Protein AF-A0A0Q7SB87-F1 (afdb_monomer_lite)

Foldseek 3Di:
DVVVVVVVVVVVVVVVVVVVVVVVVVCVVVVNDDQPPVSVVVVVCVVVVVVVVVVVVVVVVVVCVVVCPVVPPPCVVVPPPDPPDD

Structure (mmCIF, N/CA/C/O backbone):
data_AF-A0A0Q7SB87-F1
#
_entry.id   AF-A0A0Q7SB87-F1
#
loop_
_atom_site.group_PDB
_atom_site.id
_atom_site.type_symbol
_atom_site.label_atom_id
_atom_site.label_alt_id
_atom_site.label_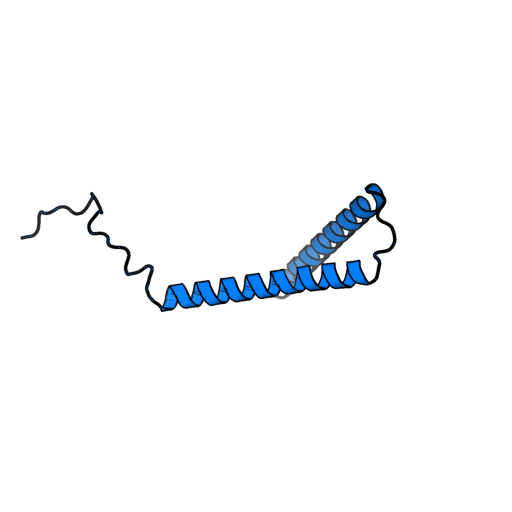comp_id
_atom_site.label_asym_id
_atom_site.label_entity_id
_atom_site.label_seq_id
_atom_site.pdbx_PDB_ins_code
_atom_site.Cartn_x
_atom_site.Cartn_y
_atom_site.Cartn_z
_atom_site.occupancy
_atom_site.B_iso_or_equiv
_atom_site.auth_seq_id
_atom_site.auth_comp_id
_atom_site.auth_asym_id
_atom_site.auth_atom_id
_atom_site.pdbx_PDB_model_num
ATOM 1 N N . MET A 1 1 ? -16.763 -20.378 12.693 1.00 62.72 1 MET A N 1
ATOM 2 C CA . MET A 1 1 ? -15.922 -19.156 12.699 1.00 62.72 1 MET A CA 1
ATOM 3 C C . MET A 1 1 ? -14.711 -19.291 11.770 1.00 62.72 1 MET A C 1
ATOM 5 O O . MET A 1 1 ? -14.582 -18.479 10.863 1.00 62.72 1 MET A O 1
ATOM 9 N N . ALA A 1 2 ? -13.908 -20.359 11.900 1.00 72.31 2 ALA A N 1
ATOM 10 C CA . ALA A 1 2 ? -12.720 -20.614 11.068 1.00 72.31 2 ALA A CA 1
ATOM 11 C C . ALA A 1 2 ? -12.979 -20.642 9.545 1.00 72.31 2 ALA A C 1
ATOM 13 O O . ALA A 1 2 ? -12.217 -20.054 8.789 1.00 72.31 2 ALA A O 1
ATOM 14 N N . LEU A 1 3 ? -14.092 -21.230 9.086 1.00 79.44 3 LEU A N 1
ATOM 15 C CA . LEU A 1 3 ? -14.423 -21.297 7.652 1.00 79.44 3 LEU A CA 1
ATOM 16 C C . LEU A 1 3 ? -14.693 -19.914 7.021 1.00 79.44 3 LEU A C 1
ATOM 18 O O . LEU A 1 3 ? -14.373 -19.678 5.861 1.00 79.44 3 LEU A O 1
ATOM 22 N N . ARG A 1 4 ? -15.262 -18.977 7.797 1.00 82.62 4 ARG A N 1
ATOM 23 C CA . ARG A 1 4 ? -15.480 -17.585 7.362 1.00 82.62 4 ARG A CA 1
ATOM 24 C C . ARG A 1 4 ? -14.157 -16.821 7.287 1.00 82.62 4 ARG A C 1
ATOM 26 O O . ARG A 1 4 ? -13.952 -16.085 6.331 1.00 82.62 4 ARG A O 1
ATOM 33 N N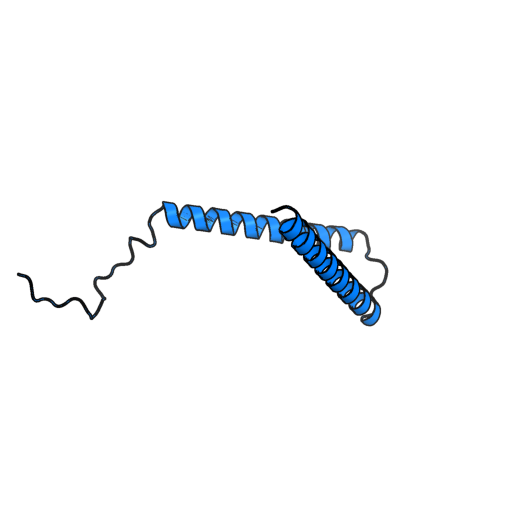 . LEU A 1 5 ? -13.271 -17.034 8.262 1.00 86.50 5 LEU A N 1
ATOM 34 C CA . LEU A 1 5 ? -11.923 -16.463 8.268 1.00 86.50 5 LEU A CA 1
ATOM 35 C C . LEU A 1 5 ? -11.099 -16.961 7.080 1.00 86.50 5 LEU A C 1
ATOM 37 O O . LEU A 1 5 ? -10.601 -16.138 6.326 1.00 86.50 5 LEU A O 1
ATOM 41 N N . LEU A 1 6 ? -11.031 -18.278 6.857 1.00 90.69 6 LEU A N 1
ATOM 42 C CA . LEU A 1 6 ? -10.310 -18.868 5.722 1.00 90.69 6 LEU A CA 1
ATOM 43 C C . LEU A 1 6 ? -10.823 -18.344 4.380 1.00 90.69 6 LEU A C 1
ATOM 45 O O . LEU A 1 6 ? -10.025 -17.976 3.524 1.00 90.69 6 LEU A O 1
ATOM 49 N N . ARG A 1 7 ? -12.147 -18.241 4.214 1.00 93.94 7 ARG A N 1
ATOM 50 C CA . ARG A 1 7 ? -12.744 -17.654 3.010 1.00 93.94 7 ARG A CA 1
ATOM 51 C C . ARG A 1 7 ? -12.342 -16.192 2.828 1.00 93.94 7 ARG A C 1
ATOM 53 O O . ARG A 1 7 ? -11.939 -15.816 1.736 1.00 93.94 7 ARG A O 1
ATOM 60 N N . ASN A 1 8 ? -12.445 -15.372 3.872 1.00 92.56 8 ASN A N 1
ATOM 61 C CA . ASN A 1 8 ? -12.078 -13.958 3.788 1.00 92.56 8 ASN A CA 1
ATOM 62 C C . ASN A 1 8 ? -10.583 -13.784 3.494 1.00 92.56 8 ASN A C 1
ATOM 64 O O . ASN A 1 8 ? -10.219 -12.908 2.720 1.00 92.56 8 ASN A O 1
ATOM 68 N N . LEU A 1 9 ? -9.734 -14.638 4.063 1.00 91.88 9 LEU A N 1
ATOM 69 C CA . LEU A 1 9 ? -8.289 -14.620 3.851 1.00 91.88 9 LEU A CA 1
ATOM 70 C C . LEU A 1 9 ? -7.932 -15.056 2.424 1.00 91.88 9 LEU A C 1
ATOM 72 O O . LEU A 1 9 ? -7.097 -14.425 1.789 1.00 91.88 9 LEU A O 1
ATOM 76 N N . ALA A 1 10 ? -8.633 -16.056 1.879 1.00 94.00 10 ALA A N 1
ATOM 77 C CA . ALA A 1 10 ? -8.507 -16.453 0.479 1.00 94.00 10 ALA A CA 1
ATOM 78 C C . ALA A 1 10 ? -8.965 -15.345 -0.482 1.00 94.00 10 ALA A C 1
ATOM 80 O O . ALA A 1 10 ? -8.286 -15.077 -1.468 1.00 94.00 10 ALA A O 1
ATOM 81 N N . ILE A 1 11 ? -10.076 -14.661 -0.182 1.00 95.19 11 ILE A N 1
ATOM 82 C CA . ILE A 1 11 ? -10.545 -13.512 -0.971 1.00 95.19 11 ILE A CA 1
ATOM 83 C C . ILE A 1 11 ? -9.535 -12.366 -0.888 1.00 95.19 11 ILE A C 1
ATOM 85 O O . ILE A 1 11 ? -9.169 -11.810 -1.917 1.00 95.19 11 ILE A O 1
ATOM 89 N N . ALA A 1 12 ? -9.043 -12.035 0.306 1.00 92.50 12 ALA A N 1
ATOM 90 C CA . ALA A 1 12 ? -8.037 -10.992 0.486 1.00 92.50 12 ALA A CA 1
ATOM 91 C C . ALA A 1 12 ? -6.744 -11.319 -0.277 1.00 92.50 12 ALA A C 1
ATOM 93 O O . ALA A 1 12 ? -6.200 -10.452 -0.956 1.00 92.50 12 ALA A O 1
ATOM 94 N N . ALA A 1 13 ? -6.294 -12.576 -0.233 1.00 94.00 13 ALA A N 1
ATOM 95 C CA . ALA A 1 13 ? -5.140 -13.039 -0.996 1.00 94.00 13 ALA A CA 1
ATOM 96 C C . ALA A 1 13 ? -5.379 -12.943 -2.511 1.00 94.00 13 ALA A C 1
ATOM 98 O O . ALA A 1 13 ? -4.511 -12.456 -3.231 1.00 94.00 13 ALA A O 1
ATOM 99 N N . LEU A 1 14 ? -6.563 -13.342 -2.990 1.00 95.94 14 LEU A N 1
ATOM 100 C CA . LEU A 1 14 ? -6.940 -13.237 -4.402 1.00 95.94 14 LEU A CA 1
ATOM 101 C C . LEU A 1 14 ? -6.950 -11.775 -4.869 1.00 95.94 14 LEU A C 1
ATOM 103 O O . LEU A 1 14 ? -6.373 -11.455 -5.905 1.00 95.94 14 LEU A O 1
ATOM 107 N N . VAL A 1 15 ? -7.573 -10.887 -4.091 1.00 96.00 15 VAL A N 1
ATOM 108 C CA . VAL A 1 15 ? -7.643 -9.450 -4.386 1.00 96.00 15 VAL A CA 1
ATOM 109 C C . VAL A 1 15 ? -6.246 -8.836 -4.382 1.00 96.00 15 VAL A C 1
ATOM 111 O O . VAL A 1 15 ? -5.910 -8.097 -5.304 1.00 96.00 15 VAL A O 1
ATOM 114 N N . SER A 1 16 ? -5.410 -9.182 -3.399 1.00 92.44 16 SER A N 1
ATOM 115 C CA . SER A 1 16 ? -4.022 -8.721 -3.343 1.00 92.44 16 SER A CA 1
ATOM 116 C C . SER A 1 16 ? -3.236 -9.184 -4.567 1.00 92.44 16 SER A C 1
ATOM 118 O O . SER A 1 16 ? -2.568 -8.372 -5.198 1.00 92.44 16 SER A O 1
ATOM 120 N N . ALA A 1 17 ? -3.338 -10.462 -4.936 1.00 92.88 17 ALA A N 1
ATOM 121 C CA . ALA A 1 17 ? -2.635 -11.008 -6.093 1.00 92.88 17 ALA A CA 1
ATOM 122 C C . ALA A 1 17 ? -3.092 -10.346 -7.402 1.00 92.88 17 ALA A C 1
ATOM 124 O O . ALA A 1 17 ? -2.259 -9.982 -8.232 1.00 92.88 17 ALA A O 1
ATOM 125 N N . ALA A 1 18 ? -4.401 -10.134 -7.566 1.00 95.25 18 ALA A N 1
ATOM 126 C CA . ALA A 1 18 ? -4.961 -9.457 -8.730 1.00 95.25 18 ALA A CA 1
ATOM 127 C C . ALA A 1 18 ? -4.499 -7.994 -8.819 1.00 95.25 18 ALA A C 1
ATOM 129 O O . ALA A 1 18 ? -4.079 -7.550 -9.886 1.00 95.25 18 ALA A O 1
ATOM 130 N N . ALA A 1 19 ? -4.522 -7.262 -7.702 1.00 93.50 19 ALA A N 1
ATOM 131 C CA . ALA A 1 19 ? -4.061 -5.879 -7.647 1.00 93.50 19 ALA A CA 1
ATOM 132 C C . ALA A 1 19 ? -2.566 -5.771 -7.980 1.00 93.50 19 ALA A C 1
ATOM 134 O O . ALA A 1 19 ? -2.186 -4.975 -8.837 1.00 93.50 19 ALA A O 1
ATOM 135 N N . THR A 1 20 ? -1.724 -6.609 -7.366 1.00 91.00 20 THR A N 1
ATOM 136 C CA . THR A 1 20 ? -0.281 -6.638 -7.649 1.00 91.00 20 THR A CA 1
ATOM 137 C C . THR A 1 20 ? -0.003 -7.001 -9.107 1.00 91.00 20 THR A C 1
ATOM 139 O O . THR A 1 20 ? 0.819 -6.349 -9.750 1.00 91.00 20 THR A O 1
ATOM 142 N N . GLY A 1 21 ? -0.716 -7.990 -9.653 1.00 90.69 21 GLY A N 1
ATOM 143 C CA . GLY A 1 21 ? -0.593 -8.380 -11.057 1.00 90.69 21 GLY A CA 1
ATOM 144 C C . GLY A 1 21 ? -0.967 -7.246 -12.010 1.00 90.69 21 GLY A C 1
ATOM 145 O O . GLY A 1 21 ? -0.209 -6.947 -12.930 1.00 90.69 21 GLY A O 1
ATOM 146 N N . LEU A 1 22 ? -2.085 -6.561 -11.754 1.00 92.12 22 LEU A N 1
ATOM 147 C CA . LEU A 1 22 ? -2.523 -5.422 -12.561 1.00 92.12 22 LEU A CA 1
ATOM 148 C C . LEU A 1 22 ? -1.488 -4.292 -12.526 1.00 92.12 22 LEU A C 1
ATOM 150 O O . LEU A 1 22 ? -1.085 -3.801 -13.577 1.00 92.12 22 LEU A O 1
ATOM 154 N N . ILE A 1 23 ? -1.002 -3.932 -11.335 1.00 90.50 23 ILE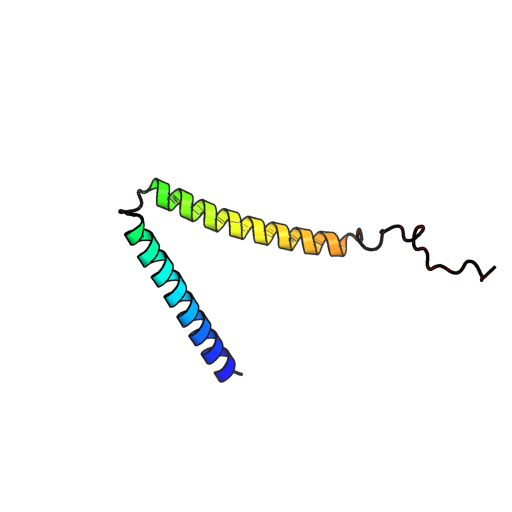 A N 1
ATOM 155 C CA . ILE A 1 23 ? 0.034 -2.905 -11.164 1.00 90.50 23 ILE A CA 1
ATOM 156 C C . ILE A 1 23 ? 1.299 -3.282 -11.941 1.00 90.50 23 ILE A C 1
ATOM 158 O O . ILE A 1 23 ? 1.852 -2.435 -12.637 1.00 90.50 23 ILE A O 1
ATOM 162 N N . SER A 1 24 ? 1.725 -4.548 -11.885 1.00 85.81 24 SER A N 1
ATOM 163 C CA . SER A 1 24 ? 2.894 -5.026 -12.629 1.00 85.81 24 SER A CA 1
ATOM 164 C C . SER A 1 24 ? 2.701 -4.926 -14.144 1.00 85.81 24 SER A C 1
ATOM 166 O O . SER A 1 24 ? 3.614 -4.501 -14.845 1.00 85.81 24 SER A O 1
ATOM 168 N N . VAL A 1 25 ? 1.523 -5.291 -14.658 1.00 89.38 25 VAL A N 1
ATOM 169 C CA . VAL A 1 25 ? 1.215 -5.195 -16.095 1.00 89.38 25 VAL A CA 1
ATOM 170 C C . VAL A 1 25 ? 1.228 -3.739 -16.548 1.00 89.38 25 VAL A C 1
ATOM 172 O O . VAL A 1 25 ? 1.869 -3.411 -17.546 1.00 89.38 25 VAL A O 1
ATOM 175 N N . PHE A 1 26 ? 0.571 -2.856 -15.795 1.00 89.25 26 PHE A N 1
ATOM 176 C CA . PHE A 1 26 ? 0.571 -1.425 -16.085 1.00 89.25 26 PHE A CA 1
ATOM 177 C C . PHE A 1 26 ? 1.981 -0.833 -16.028 1.00 89.25 26 PHE A C 1
ATOM 179 O O . PHE A 1 26 ? 2.340 -0.065 -16.918 1.00 89.25 26 PHE A O 1
ATOM 186 N N . TRP A 1 27 ? 2.794 -1.230 -15.044 1.00 85.56 27 TRP A N 1
ATOM 187 C CA . TRP A 1 27 ? 4.192 -0.811 -14.922 1.00 85.56 27 TRP A CA 1
ATOM 188 C C . TRP A 1 27 ? 5.001 -1.158 -16.174 1.00 85.56 27 TRP A C 1
ATOM 190 O O . TRP A 1 27 ? 5.692 -0.303 -16.725 1.00 85.56 27 TRP A O 1
ATOM 200 N N . THR A 1 28 ? 4.865 -2.380 -16.689 1.00 86.38 28 THR A N 1
ATOM 201 C CA . THR A 1 28 ? 5.545 -2.782 -17.927 1.00 86.38 28 THR A CA 1
ATOM 202 C C . THR A 1 28 ? 4.992 -2.052 -19.155 1.00 86.38 28 THR A C 1
ATOM 204 O O . THR A 1 28 ? 5.767 -1.650 -20.020 1.00 86.38 28 THR A O 1
ATOM 207 N N . MET A 1 29 ? 3.674 -1.825 -19.232 1.00 87.06 29 MET A N 1
ATOM 208 C CA . MET A 1 29 ? 3.046 -1.119 -20.360 1.00 87.06 29 MET A CA 1
ATOM 209 C C . MET A 1 29 ? 3.510 0.335 -20.499 1.00 87.06 29 MET A C 1
ATOM 211 O O . MET A 1 29 ? 3.640 0.819 -21.621 1.00 87.06 29 MET A O 1
ATOM 215 N N . ILE A 1 30 ? 3.793 1.024 -19.389 1.00 87.62 30 ILE A N 1
ATOM 216 C CA . ILE A 1 30 ? 4.321 2.399 -19.413 1.00 87.62 30 ILE A CA 1
ATOM 217 C C . ILE A 1 30 ? 5.840 2.462 -19.655 1.00 87.62 30 ILE A C 1
ATOM 219 O O . ILE A 1 30 ? 6.422 3.542 -19.598 1.00 87.62 30 ILE A O 1
ATOM 223 N N . GLY A 1 31 ? 6.490 1.323 -19.919 1.00 81.62 31 GLY A N 1
ATOM 224 C CA . GLY A 1 31 ? 7.940 1.240 -20.107 1.00 81.62 31 GLY A CA 1
ATOM 225 C C . GLY A 1 31 ? 8.733 1.260 -18.798 1.00 81.62 31 GLY A C 1
ATOM 226 O O . GLY A 1 31 ? 9.902 1.645 -18.796 1.00 81.62 31 GLY A O 1
ATOM 227 N N . GLY A 1 32 ? 8.114 0.871 -17.681 1.00 75.31 32 GLY A N 1
ATOM 228 C CA . GLY A 1 32 ? 8.767 0.785 -16.381 1.00 75.31 32 GLY A CA 1
ATOM 229 C C . GLY A 1 32 ? 9.897 -0.246 -16.385 1.00 75.31 32 GLY A C 1
ATOM 230 O O . GLY A 1 32 ? 9.649 -1.451 -16.409 1.00 75.31 32 GLY A O 1
ATOM 231 N N . GLY A 1 33 ? 11.139 0.239 -16.366 1.00 78.56 33 GLY A N 1
ATOM 232 C CA . GLY A 1 33 ? 12.343 -0.564 -16.141 1.00 78.56 33 GLY A CA 1
ATOM 233 C C . GLY A 1 33 ? 12.604 -0.823 -14.655 1.00 78.56 33 GLY A C 1
ATOM 234 O O . GLY A 1 33 ? 11.767 -0.510 -13.804 1.00 78.56 33 GLY A O 1
ATOM 235 N N . ASP A 1 34 ? 13.776 -1.381 -14.341 1.00 79.25 34 ASP A N 1
ATOM 236 C CA . ASP A 1 34 ? 14.194 -1.606 -12.955 1.00 79.25 34 ASP A CA 1
ATOM 237 C C . ASP A 1 34 ? 14.145 -0.307 -12.143 1.00 79.25 34 ASP A C 1
ATOM 239 O O . ASP A 1 34 ? 14.723 0.717 -12.522 1.00 79.25 34 ASP A O 1
ATOM 243 N N . LEU A 1 35 ? 13.448 -0.357 -11.005 1.00 81.00 35 LEU A N 1
ATOM 244 C CA . LEU A 1 35 ? 13.374 0.763 -10.076 1.00 81.00 35 LEU A CA 1
ATOM 245 C C . LEU A 1 35 ? 14.772 1.026 -9.500 1.00 81.00 35 LEU A C 1
ATOM 247 O O . LEU A 1 35 ? 15.329 0.153 -8.824 1.00 81.00 35 LEU A O 1
ATOM 251 N N . PRO A 1 36 ? 15.345 2.224 -9.704 1.00 86.25 36 PRO A N 1
ATOM 252 C CA . PRO A 1 36 ? 16.624 2.562 -9.104 1.00 86.25 36 PRO A CA 1
ATOM 253 C C . PRO A 1 36 ? 16.489 2.648 -7.577 1.00 86.25 36 PRO A C 1
ATOM 255 O O . PRO A 1 36 ? 15.394 2.833 -7.042 1.00 86.25 36 PRO A O 1
ATOM 258 N N . LEU A 1 37 ? 17.609 2.566 -6.851 1.00 92.12 37 LEU A N 1
ATOM 259 C CA . LEU A 1 37 ? 17.629 2.553 -5.378 1.00 92.12 37 LEU A CA 1
ATOM 260 C C . LEU A 1 37 ? 16.827 3.711 -4.752 1.00 92.12 37 LEU A C 1
ATOM 262 O O . LEU A 1 37 ? 16.086 3.519 -3.792 1.00 92.12 37 LEU A O 1
ATOM 266 N N . HIS A 1 38 ? 16.926 4.912 -5.324 1.00 89.94 38 HIS A N 1
ATOM 267 C CA . HIS A 1 38 ? 16.164 6.072 -4.861 1.00 89.94 38 HIS A CA 1
ATOM 268 C C . HIS A 1 38 ? 14.654 5.924 -5.096 1.00 89.94 38 HIS A C 1
ATOM 270 O O . HIS A 1 38 ? 13.874 6.398 -4.276 1.00 89.94 38 HIS A O 1
ATOM 276 N N . GLY A 1 39 ? 14.235 5.226 -6.156 1.00 87.06 39 GLY A N 1
ATOM 277 C CA . GLY A 1 39 ? 12.834 4.884 -6.405 1.00 87.06 39 GLY A CA 1
ATOM 278 C C . GLY A 1 39 ? 12.276 3.955 -5.328 1.00 87.06 39 GLY A C 1
ATOM 279 O O . GLY A 1 39 ? 11.192 4.205 -4.810 1.00 87.06 39 GLY A O 1
ATOM 280 N N . TRP A 1 40 ? 13.050 2.954 -4.903 1.00 90.06 40 TRP A N 1
ATOM 281 C CA . TRP A 1 40 ? 12.677 2.080 -3.784 1.00 90.06 40 TRP A CA 1
ATOM 282 C C . TRP A 1 40 ? 12.569 2.824 -2.454 1.00 90.06 40 TRP A C 1
ATOM 284 O O . TRP A 1 40 ? 11.624 2.595 -1.694 1.00 90.06 40 TRP A O 1
ATOM 294 N N . ILE A 1 41 ? 13.507 3.734 -2.182 1.00 93.81 41 ILE A N 1
ATOM 295 C CA . ILE A 1 41 ? 13.475 4.567 -0.974 1.00 93.81 41 ILE A CA 1
ATOM 296 C C . ILE A 1 41 ? 12.255 5.493 -1.005 1.00 93.81 41 ILE A C 1
ATOM 298 O O . ILE A 1 41 ? 11.514 5.541 -0.028 1.00 93.81 41 ILE A O 1
ATOM 302 N N . ALA A 1 42 ? 12.007 6.182 -2.123 1.00 94.44 42 ALA A N 1
ATOM 303 C CA . ALA A 1 42 ? 10.867 7.083 -2.274 1.00 94.44 42 ALA A CA 1
ATOM 304 C C . ALA A 1 42 ? 9.526 6.343 -2.159 1.00 94.44 42 ALA A C 1
ATOM 306 O O . ALA A 1 42 ? 8.633 6.810 -1.455 1.00 94.44 42 ALA A O 1
ATOM 307 N N . LEU A 1 43 ? 9.403 5.166 -2.783 1.00 91.25 43 LEU A N 1
ATOM 308 C CA . LEU A 1 43 ? 8.225 4.303 -2.671 1.00 91.25 43 LEU A CA 1
ATOM 309 C C . LEU A 1 43 ? 7.990 3.893 -1.212 1.00 91.25 43 LEU A C 1
ATOM 311 O O . LEU A 1 43 ? 6.893 4.068 -0.687 1.00 91.25 43 LEU A O 1
ATOM 315 N N . SER A 1 44 ? 9.033 3.394 -0.543 1.00 93.00 44 SER A N 1
ATOM 316 C CA . SER A 1 44 ? 8.948 2.946 0.851 1.00 93.00 44 SER A CA 1
ATOM 317 C C . SER A 1 44 ? 8.585 4.099 1.782 1.00 93.00 44 SER A C 1
ATOM 319 O O . SER A 1 44 ? 7.728 3.948 2.648 1.00 93.00 44 SER A O 1
ATOM 321 N N . LEU A 1 45 ? 9.189 5.269 1.574 1.00 95.69 45 LEU A N 1
ATOM 322 C CA . LEU A 1 45 ? 8.901 6.467 2.353 1.00 95.69 45 LEU A CA 1
ATOM 323 C C . LEU A 1 45 ? 7.474 6.969 2.108 1.00 95.69 45 LEU A C 1
ATOM 325 O O . LEU A 1 45 ? 6.809 7.367 3.058 1.00 95.69 45 LEU A O 1
ATOM 329 N N . GLY A 1 46 ? 6.981 6.910 0.869 1.00 94.19 46 GLY A N 1
ATOM 330 C CA . GLY A 1 46 ? 5.598 7.254 0.537 1.00 94.19 46 GLY A CA 1
ATOM 331 C C . GLY A 1 46 ? 4.592 6.315 1.204 1.00 94.19 46 GLY A C 1
ATOM 332 O O . GLY A 1 46 ? 3.639 6.769 1.840 1.00 94.19 46 GLY A O 1
ATOM 333 N N . VAL A 1 47 ? 4.831 5.002 1.138 1.00 95.19 47 VAL A N 1
ATOM 334 C CA . VAL A 1 47 ? 3.982 4.001 1.805 1.00 95.19 47 VAL A CA 1
ATOM 335 C C . VAL A 1 47 ? 4.008 4.192 3.323 1.00 95.19 47 VAL A C 1
ATOM 337 O O . VAL A 1 47 ? 2.956 4.318 3.942 1.00 95.19 47 VAL A O 1
ATOM 340 N N . LEU A 1 48 ? 5.188 4.284 3.938 1.00 96.38 48 LEU A N 1
ATOM 341 C CA . LEU A 1 48 ? 5.294 4.501 5.384 1.00 96.38 48 LEU A CA 1
ATOM 342 C C . LEU A 1 48 ? 4.679 5.838 5.803 1.00 96.38 48 LEU A C 1
ATOM 344 O O . LEU A 1 48 ? 3.951 5.892 6.789 1.00 96.38 48 LEU A O 1
ATOM 348 N N . GLY A 1 49 ? 4.919 6.896 5.032 1.00 96.25 49 GLY A N 1
ATOM 349 C CA . GLY A 1 49 ? 4.363 8.221 5.276 1.00 96.25 49 GLY A CA 1
ATOM 350 C C . GLY A 1 49 ? 2.837 8.218 5.265 1.00 96.25 49 GLY A C 1
ATOM 351 O O . GLY A 1 49 ? 2.226 8.780 6.169 1.00 96.25 49 GLY A O 1
ATOM 352 N N . THR A 1 50 ? 2.210 7.534 4.305 1.00 95.31 50 THR A N 1
ATOM 353 C CA . THR A 1 50 ? 0.741 7.427 4.243 1.00 95.31 50 THR A CA 1
ATOM 354 C C . THR A 1 50 ? 0.162 6.591 5.380 1.00 95.31 50 THR A C 1
ATOM 356 O O . THR A 1 50 ? -0.854 6.982 5.951 1.00 95.31 50 THR A O 1
ATOM 359 N N . VAL A 1 51 ? 0.814 5.491 5.772 1.00 96.12 51 VAL A N 1
ATOM 360 C CA . VAL A 1 51 ? 0.389 4.682 6.929 1.00 96.12 51 VAL A CA 1
ATOM 361 C C . VAL A 1 51 ? 0.496 5.482 8.227 1.00 96.12 51 VAL A C 1
ATOM 363 O O . VAL A 1 51 ? -0.454 5.511 9.010 1.00 96.12 51 VAL A O 1
ATOM 366 N N . VAL A 1 52 ? 1.624 6.166 8.443 1.00 96.25 52 VAL A N 1
ATOM 367 C CA . VAL A 1 52 ? 1.826 7.044 9.605 1.00 96.25 52 VAL A CA 1
ATOM 368 C C . VAL A 1 52 ? 0.785 8.155 9.610 1.00 96.25 52 VAL A C 1
ATOM 370 O O . VAL A 1 52 ? 0.169 8.401 10.642 1.00 96.25 52 VAL A O 1
ATOM 373 N N . LEU A 1 53 ? 0.537 8.785 8.461 1.00 95.88 53 LEU A N 1
ATOM 374 C CA . LEU A 1 53 ? -0.473 9.827 8.334 1.00 95.88 53 LEU A CA 1
ATOM 375 C C . LEU A 1 53 ? -1.868 9.296 8.677 1.00 95.88 53 LEU A C 1
ATOM 377 O O . LEU A 1 53 ? -2.555 9.903 9.490 1.00 95.88 53 LEU A O 1
ATOM 381 N N . ALA A 1 54 ? -2.273 8.153 8.123 1.00 95.06 54 ALA A N 1
ATOM 382 C CA . ALA A 1 54 ? -3.564 7.536 8.424 1.00 95.06 54 ALA A CA 1
ATOM 383 C C . ALA A 1 54 ? -3.709 7.211 9.918 1.00 95.06 54 ALA A C 1
ATOM 385 O O . ALA A 1 54 ? -4.762 7.456 10.506 1.00 95.06 54 ALA A O 1
A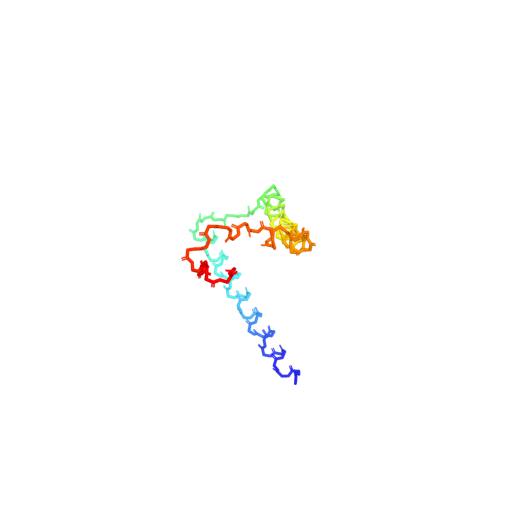TOM 386 N N . TRP A 1 55 ? -2.644 6.714 10.553 1.00 95.00 55 TRP A N 1
ATOM 387 C CA . TRP A 1 55 ? -2.637 6.455 11.990 1.00 95.00 55 TRP A CA 1
ATOM 388 C C . TRP A 1 55 ? -2.755 7.748 12.806 1.00 95.00 55 TRP A C 1
ATOM 390 O O . TRP A 1 55 ? -3.574 7.815 13.721 1.00 95.00 55 TRP A O 1
ATOM 400 N N . VAL A 1 56 ? -2.004 8.795 12.454 1.00 94.44 56 VAL A N 1
ATOM 401 C CA . VAL A 1 56 ? -2.101 10.114 13.101 1.00 94.44 56 VAL A CA 1
ATOM 402 C C . VAL A 1 56 ? -3.508 10.686 12.958 1.00 94.44 56 VAL A C 1
ATOM 404 O O . VAL A 1 56 ? -4.077 11.133 13.950 1.00 94.44 56 VAL A O 1
ATOM 407 N N . LEU A 1 57 ? -4.094 10.626 11.760 1.00 94.50 57 LEU A N 1
ATOM 408 C CA . LEU A 1 57 ? -5.459 11.088 11.508 1.00 94.50 57 LEU A CA 1
ATOM 409 C C . LEU A 1 57 ? -6.480 10.307 12.341 1.00 94.50 57 LEU A C 1
ATOM 411 O O . LEU A 1 57 ? -7.331 10.917 12.979 1.00 94.50 57 LEU A O 1
ATOM 415 N N . MET A 1 58 ? -6.357 8.980 12.407 1.00 92.75 58 MET A N 1
ATOM 416 C CA . MET A 1 58 ? -7.209 8.142 13.256 1.00 92.75 58 MET A CA 1
ATOM 417 C C . MET A 1 58 ? -7.042 8.493 14.746 1.00 92.75 58 MET A C 1
ATOM 419 O O . MET A 1 58 ? -8.019 8.589 15.484 1.00 92.75 58 MET A O 1
ATOM 423 N N . GLY A 1 59 ? -5.808 8.734 15.197 1.00 90.81 59 GLY A N 1
ATOM 424 C CA . GLY A 1 59 ? -5.523 9.166 16.566 1.00 90.81 59 GLY A CA 1
ATOM 425 C C . GLY A 1 59 ? -6.119 10.538 16.890 1.00 90.81 59 GLY A C 1
ATOM 426 O O . GLY A 1 59 ? -6.685 10.722 17.967 1.00 90.81 59 GLY A O 1
ATOM 427 N N . LEU A 1 60 ? -6.038 11.484 15.954 1.00 87.81 60 LEU A N 1
ATOM 428 C CA . LEU A 1 60 ? -6.653 12.803 16.086 1.00 87.81 60 LEU A CA 1
ATOM 429 C C . LEU A 1 60 ? -8.179 12.723 16.088 1.00 87.81 60 LEU A C 1
ATOM 431 O O . LEU A 1 60 ? -8.792 13.404 16.903 1.00 87.81 60 LEU A O 1
ATOM 435 N N . ALA A 1 61 ? -8.783 11.874 15.253 1.00 83.62 61 ALA A N 1
ATOM 436 C CA . ALA A 1 61 ? -10.227 11.651 15.251 1.00 83.62 61 ALA A CA 1
ATOM 437 C C . ALA A 1 61 ? -10.714 11.178 16.632 1.00 83.62 61 ALA A C 1
ATOM 439 O O . ALA A 1 61 ? -11.594 11.795 17.223 1.00 83.62 61 ALA A O 1
ATOM 440 N N . PHE A 1 62 ? -10.047 10.181 17.225 1.00 79.81 62 PHE A N 1
ATOM 441 C CA . PHE A 1 62 ? -10.375 9.730 18.583 1.00 79.81 62 PHE A CA 1
ATOM 442 C C . PHE A 1 62 ? -10.112 10.782 19.668 1.00 79.81 62 PHE A C 1
ATOM 444 O O . PHE A 1 62 ? -10.796 10.790 20.692 1.00 79.81 62 PHE A O 1
ATOM 451 N N . LYS A 1 63 ? -9.108 11.650 19.486 1.00 75.50 63 LYS A N 1
ATOM 452 C CA . LYS A 1 63 ? -8.851 12.763 20.410 1.00 75.50 63 LYS A CA 1
ATOM 453 C C . LYS A 1 63 ? -9.947 13.829 20.312 1.00 75.50 63 LYS A C 1
ATOM 455 O O . LYS A 1 63 ? -10.404 14.297 21.346 1.00 75.50 63 LYS A O 1
ATOM 460 N N . SER A 1 64 ? -10.386 14.155 19.097 1.00 70.50 64 SER A N 1
ATOM 461 C CA . SER A 1 64 ? -11.472 15.102 18.822 1.00 70.50 64 SER A CA 1
ATOM 462 C C . SER A 1 64 ? -12.782 14.661 19.472 1.00 70.50 64 SER A C 1
ATOM 464 O O . SER A 1 64 ? -13.383 15.442 20.209 1.00 70.50 64 SER A O 1
ATOM 466 N N . ASP A 1 65 ? -13.153 13.388 19.295 1.00 64.06 65 ASP A N 1
ATOM 467 C CA . ASP A 1 65 ? -14.346 12.800 19.922 1.00 64.06 65 ASP A CA 1
ATOM 468 C C . ASP A 1 65 ? -14.289 12.871 21.454 1.00 64.06 65 ASP A C 1
ATOM 470 O O . ASP A 1 65 ? -15.302 13.072 22.116 1.00 64.06 65 ASP A O 1
ATOM 474 N N . ARG A 1 66 ? -13.096 12.731 22.050 1.00 63.00 66 ARG A N 1
ATOM 475 C CA . ARG A 1 66 ? -12.919 12.809 23.510 1.00 63.00 66 ARG A CA 1
ATOM 476 C C . ARG A 1 66 ? -12.851 14.233 24.057 1.00 63.00 66 ARG A C 1
ATOM 478 O O . ARG A 1 66 ? -13.137 14.430 25.234 1.00 63.00 66 ARG A O 1
ATOM 485 N N . GLU A 1 67 ? -12.437 15.208 23.252 1.00 61.34 67 GLU A N 1
ATOM 486 C CA . GLU A 1 67 ? -12.303 16.613 23.669 1.00 61.34 67 GLU A CA 1
ATOM 487 C C . GLU A 1 67 ? -13.626 17.403 23.556 1.00 61.34 67 GLU A C 1
ATOM 489 O O . GLU A 1 67 ? -13.684 18.564 23.984 1.00 61.34 67 GLU A O 1
ATOM 494 N N . GLY A 1 68 ? -14.704 16.772 23.062 1.00 56.47 68 GLY A N 1
ATOM 495 C CA . GLY A 1 68 ? -16.064 17.322 23.100 1.00 56.47 68 GLY A CA 1
ATOM 496 C C . GLY A 1 68 ? -16.193 18.634 22.325 1.00 56.47 68 GLY A C 1
ATOM 497 O O . GLY A 1 68 ? -16.789 19.591 22.819 1.00 56.47 68 GLY A O 1
ATOM 498 N N . TRP A 1 69 ? -15.547 18.729 21.158 1.00 55.72 69 TRP A N 1
ATOM 499 C CA . TRP A 1 69 ? -15.742 19.857 20.238 1.00 55.72 69 TRP A CA 1
ATOM 500 C C . TRP A 1 69 ? -17.034 19.718 19.422 1.00 55.72 69 TRP A C 1
ATOM 502 O O . TRP A 1 69 ? -17.620 20.738 19.076 1.00 55.72 69 TRP A O 1
ATOM 512 N N . ASP A 1 70 ? -17.510 18.490 19.190 1.00 58.09 70 ASP A N 1
ATOM 513 C CA . ASP A 1 70 ? -18.778 18.217 18.492 1.00 58.09 70 ASP A CA 1
ATOM 514 C C . ASP A 1 70 ? -20.002 18.477 19.397 1.00 58.09 70 ASP A C 1
ATOM 516 O O . ASP A 1 70 ? -21.010 19.018 18.956 1.00 58.09 70 ASP A O 1
ATOM 520 N N . ASP A 1 71 ? -19.868 18.248 20.711 1.00 56.44 71 ASP A N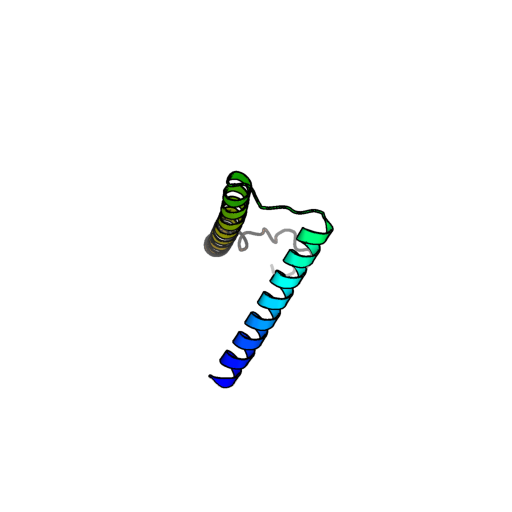 1
ATOM 521 C CA . ASP A 1 71 ? -20.887 18.598 21.721 1.00 56.44 71 ASP A CA 1
ATOM 522 C C . ASP A 1 71 ? -21.068 20.118 21.906 1.00 56.44 71 ASP A C 1
ATOM 524 O O . ASP A 1 71 ? -22.027 20.570 22.533 1.00 56.44 71 ASP A O 1
ATOM 528 N N . ARG A 1 72 ? -20.129 20.923 21.389 1.00 57.34 72 ARG A N 1
ATOM 529 C CA . ARG A 1 72 ? -20.125 22.391 21.496 1.00 57.34 72 ARG A CA 1
ATOM 530 C C . ARG A 1 72 ? -20.608 23.096 20.232 1.00 57.34 72 ARG A C 1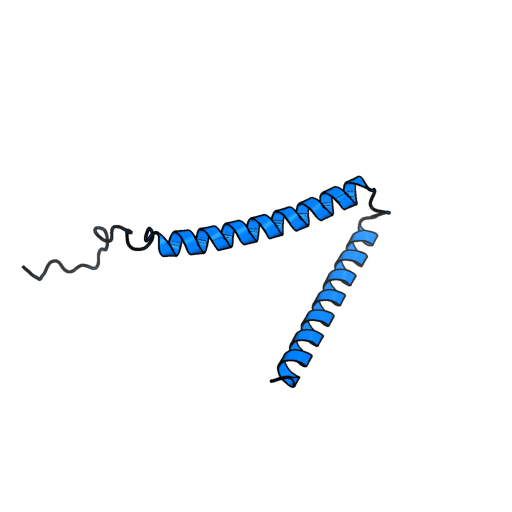
ATOM 532 O O . ARG A 1 72 ? -20.432 24.311 20.128 1.00 57.34 72 ARG A O 1
ATOM 539 N N . VAL A 1 73 ? -21.208 22.377 19.280 1.00 60.38 73 VAL A N 1
ATOM 540 C CA . VAL A 1 73 ? -21.927 23.037 18.187 1.00 60.38 73 VAL A CA 1
ATOM 541 C C . VAL A 1 73 ? -23.077 23.837 18.797 1.00 60.38 73 VAL A C 1
ATOM 543 O O . VAL A 1 73 ? -23.998 23.299 19.411 1.00 60.38 73 VAL A O 1
ATOM 546 N N . ASP A 1 74 ? -22.970 25.154 18.664 1.00 63.72 74 ASP A N 1
ATOM 547 C CA . ASP A 1 74 ? -23.949 26.120 19.126 1.00 63.72 74 ASP A CA 1
ATOM 548 C C . ASP A 1 74 ? -25.251 25.967 18.320 1.00 63.72 74 ASP A C 1
ATOM 550 O O . ASP A 1 74 ? -25.415 26.528 17.238 1.00 63.72 74 ASP A O 1
ATOM 554 N N . ASN A 1 75 ? -26.185 25.170 18.845 1.00 63.44 75 ASN A N 1
ATOM 555 C CA . ASN A 1 75 ? -27.509 24.939 18.259 1.00 63.44 75 ASN A CA 1
ATOM 556 C C . ASN A 1 75 ? -28.482 26.112 18.495 1.00 63.44 75 ASN A C 1
ATOM 558 O O . ASN A 1 75 ? -29.691 25.952 18.340 1.00 63.44 75 ASN A O 1
ATOM 562 N N . THR A 1 76 ? -27.988 27.295 18.878 1.00 62.59 76 THR A N 1
ATOM 563 C CA . THR A 1 76 ? -28.812 28.509 19.028 1.00 62.59 76 THR A CA 1
ATOM 564 C C . THR A 1 76 ? -29.395 28.981 17.688 1.00 62.59 76 THR A C 1
ATOM 566 O O . THR A 1 76 ? -30.369 29.725 17.667 1.00 62.59 76 THR A O 1
ATOM 569 N N . LEU A 1 77 ? -28.844 28.512 16.563 1.00 62.47 77 LEU A N 1
ATOM 570 C CA . LEU A 1 77 ? -29.364 28.763 15.214 1.00 62.47 77 LEU A CA 1
ATOM 571 C C . LEU A 1 77 ? -30.236 27.621 14.661 1.00 62.47 77 LEU A C 1
ATOM 573 O O . LEU A 1 77 ? -30.501 27.613 13.461 1.00 62.47 77 LEU A O 1
ATOM 577 N N . ASP A 1 78 ? -30.661 26.659 15.488 1.00 64.94 78 ASP A N 1
ATOM 578 C CA . ASP A 1 78 ? -31.597 25.604 15.080 1.00 64.94 78 ASP A CA 1
ATOM 579 C C . ASP A 1 78 ? -33.015 26.189 14.892 1.00 64.94 78 ASP A C 1
ATOM 581 O O . ASP A 1 78 ? -33.665 26.542 15.881 1.00 64.94 78 ASP A O 1
ATOM 585 N N . PRO A 1 79 ? -33.523 26.309 13.647 1.00 67.25 79 PRO A N 1
ATOM 586 C CA . PRO A 1 79 ? -34.795 26.972 13.354 1.00 67.25 79 PRO A CA 1
ATOM 587 C C . PRO A 1 79 ? -36.031 26.163 13.793 1.00 67.25 79 PRO A C 1
ATOM 589 O O . PRO A 1 79 ? -37.151 26.589 13.517 1.00 67.25 79 PRO A O 1
ATOM 592 N N . GLY A 1 80 ? -35.845 24.995 14.425 1.00 62.97 80 GLY A N 1
ATOM 593 C CA . GLY A 1 80 ? -36.910 24.130 14.946 1.00 62.97 80 GLY A CA 1
ATOM 594 C C . GLY A 1 80 ? -37.124 24.181 16.464 1.00 62.97 80 GLY A C 1
ATOM 595 O O . GLY A 1 80 ? -37.918 23.393 16.978 1.00 62.97 80 GLY A O 1
ATOM 596 N N . ARG A 1 81 ? -36.431 25.056 17.210 1.00 60.34 81 ARG A N 1
ATOM 597 C CA . ARG A 1 81 ? -36.740 25.281 18.631 1.00 60.34 81 ARG A CA 1
ATOM 598 C C . ARG A 1 81 ? -37.991 26.151 18.757 1.00 60.34 81 ARG A C 1
ATOM 600 O O . ARG A 1 81 ? -37.913 27.371 18.667 1.00 60.34 81 ARG A O 1
ATOM 607 N N . ASP A 1 82 ? -39.131 25.509 18.987 1.00 61.81 82 ASP A N 1
ATOM 608 C CA . ASP A 1 82 ? -40.371 26.187 19.354 1.00 61.81 82 ASP A CA 1
ATOM 609 C C . ASP A 1 82 ? -40.181 26.930 20.691 1.00 61.81 82 ASP A C 1
ATOM 611 O O . ASP A 1 82 ? -39.948 26.329 21.740 1.00 61.81 82 ASP A O 1
ATOM 615 N N . GLU A 1 83 ? -40.273 28.258 20.652 1.00 63.28 83 GLU A N 1
ATOM 616 C CA . GLU A 1 83 ? -40.112 29.192 21.778 1.00 63.28 83 GLU A CA 1
ATOM 617 C C . GLU A 1 83 ? -41.290 29.152 22.786 1.00 63.28 83 GLU A C 1
ATOM 619 O O . GLU A 1 83 ? -41.594 30.152 23.432 1.00 63.28 83 GLU A O 1
ATOM 624 N N . THR A 1 84 ? -42.006 28.029 22.922 1.00 60.50 84 THR A N 1
ATOM 625 C CA . THR A 1 84 ? -43.321 27.989 23.596 1.00 60.50 84 THR A CA 1
ATOM 626 C C . THR A 1 84 ? -43.334 27.525 25.056 1.00 60.50 84 THR A C 1
ATOM 628 O O . THR A 1 84 ? -44.421 27.409 25.613 1.00 60.50 84 THR A O 1
ATOM 631 N N . ASP A 1 85 ? -42.187 27.312 25.706 1.00 61.47 85 ASP A N 1
ATOM 632 C CA . ASP A 1 85 ? -42.129 26.963 27.138 1.00 61.47 85 ASP A CA 1
ATOM 633 C C . ASP A 1 85 ? -41.433 28.065 27.966 1.00 61.47 85 ASP A C 1
ATOM 635 O O . ASP A 1 85 ? -40.242 27.982 28.277 1.00 61.47 85 ASP A O 1
ATOM 639 N N . SER A 1 86 ? -42.193 29.099 28.352 1.00 51.66 86 SER A N 1
ATOM 640 C CA . SER A 1 86 ? -41.869 29.996 29.478 1.00 51.66 86 SER A CA 1
ATOM 641 C C . SER A 1 86 ? -43.121 30.550 30.145 1.00 51.66 86 SER A C 1
ATOM 643 O O . SER A 1 86 ? -43.943 31.136 29.403 1.00 51.66 86 SER A O 1
#

Radius of gyration: 24.44 Å; chains: 1; bounding box: 61×51×50 Å

pLDDT: mean 81.9, std 13.91, range [51.66, 96.38]

Secondary structure (DSSP, 8-state):
-HHHHHHHHHHHHHHHHHHHHHHHHHHHHTT--PPPHHHHHHHHHHHHHHHHHHHHHHHHHHHHHHHTSSTT--GGG-TT------

Sequence (86 aa):
MALRLLRNLAIAALVSAAATGLISVFWTMIGGGDLPLHGWIALSLGVLGTVVLAWVLMGLAFKSDREGWDDRVDNTLDPGRDETDS